Protein AF-A0A183HLK8-F1 (afdb_monomer)

Mean predicted aligned error: 8.64 Å

InterPro domains:
  IPR036179 Immunoglobulin-like domain superfamily [SSF48726] (31-78)

pLDDT: mean 88.47, std 7.36, range [55.34, 95.38]

Sequence (89 aa):
MRNRLTLSFVDGNLKCELNWGLRSFHCRVPLQREEPPTARVVPRVWNGQYGDKHQFRCITTGSPEPTIVWSGPDGERLPDGVADIGGGI

Nearest PDB structures (foldseek):
  3dmk-assembly1_A  TM=7.327E-01  e=2.794E-01  Drosophila melanogaster
  4x9h-assembly1_A  TM=7.036E-01  e=2.966E-01  Drosophila melanogaster
  4x9b-assembly1_B  TM=6.740E-01  e=6.845E-01  Drosophila melanogaster
  7ad6-assembly1_B  TM=3.725E-01  e=1.580E+00  Homo sapiens
  8cml-assembly1_E  TM=3.803E-01  e=3.872E+00  Homo sapiens

Foldseek 3Di:
DDKDWDWDDDPQWIKIWIDDPPDIDIDTHHPDDWFDKDKDKPPPDDDDDPPDDDDIAIEMDTPVPDDDDDADPPRHHDDPPDDDPDDRD

Structure (mmCIF, N/CA/C/O backbone):
data_AF-A0A183HLK8-F1
#
_entry.id   AF-A0A183HLK8-F1
#
loop_
_atom_site.group_PDB
_atom_site.id
_atom_site.type_symbol
_atom_site.label_atom_id
_atom_site.label_alt_id
_atom_site.label_comp_id
_atom_site.label_asym_id
_atom_site.label_entity_id
_atom_site.label_seq_id
_atom_site.pdbx_PDB_ins_code
_atom_site.Cartn_x
_atom_site.Cartn_y
_atom_site.Cartn_z
_atom_site.occupancy
_atom_site.B_iso_or_equiv
_atom_site.auth_seq_id
_atom_site.auth_comp_id
_atom_site.auth_asym_id
_atom_site.auth_atom_id
_atom_site.pdbx_PDB_model_num
ATOM 1 N N . MET A 1 1 ? 37.394 1.069 -35.669 1.00 59.56 1 MET A N 1
ATOM 2 C CA . MET A 1 1 ? 36.155 0.288 -35.446 1.00 59.56 1 MET A CA 1
ATOM 3 C C . MET A 1 1 ? 35.145 1.204 -34.771 1.00 59.56 1 MET A C 1
ATOM 5 O O . MET A 1 1 ? 35.535 1.896 -33.840 1.00 59.56 1 MET A O 1
ATOM 9 N N . ARG A 1 2 ? 33.911 1.310 -35.280 1.00 66.56 2 ARG A N 1
ATOM 10 C CA . ARG A 1 2 ? 32.893 2.236 -34.750 1.00 66.56 2 ARG A CA 1
ATOM 11 C C . ARG A 1 2 ? 31.784 1.422 -34.096 1.00 66.56 2 ARG A C 1
ATOM 13 O O . ARG A 1 2 ? 31.080 0.696 -34.787 1.00 66.56 2 ARG A O 1
ATOM 20 N N . ASN A 1 3 ? 31.647 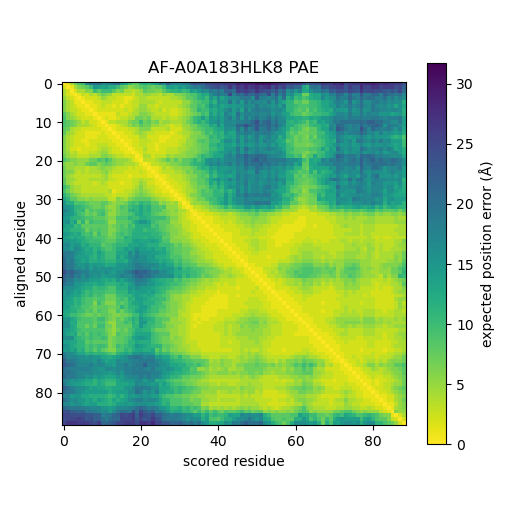1.554 -32.785 1.00 78.38 3 ASN A N 1
ATOM 21 C CA . ASN A 1 3 ? 30.530 0.983 -32.044 1.00 78.38 3 ASN A CA 1
ATOM 22 C C . ASN A 1 3 ? 29.345 1.938 -32.197 1.00 78.38 3 ASN A C 1
ATOM 24 O O . ASN A 1 3 ? 29.532 3.156 -32.123 1.00 78.38 3 ASN A O 1
ATOM 28 N N . ARG A 1 4 ? 28.145 1.410 -32.442 1.00 84.06 4 ARG A N 1
ATOM 29 C CA . ARG A 1 4 ? 26.933 2.227 -32.586 1.00 84.06 4 ARG A CA 1
ATOM 30 C C . ARG A 1 4 ? 25.894 1.772 -31.571 1.00 84.06 4 ARG A C 1
ATOM 32 O O . ARG A 1 4 ? 25.441 0.633 -31.641 1.00 84.06 4 ARG A O 1
ATOM 39 N N . LEU A 1 5 ? 25.519 2.683 -30.676 1.00 88.19 5 LEU A N 1
ATOM 40 C CA . LEU A 1 5 ? 24.339 2.566 -29.825 1.00 88.19 5 LEU A CA 1
ATOM 41 C C . LEU A 1 5 ? 23.164 3.259 -30.522 1.00 88.19 5 LEU A C 1
ATOM 43 O O . LEU A 1 5 ? 23.318 4.351 -31.069 1.00 88.19 5 LEU A O 1
ATOM 47 N N . THR A 1 6 ? 22.000 2.625 -30.533 1.00 90.25 6 THR A N 1
ATOM 48 C CA . THR A 1 6 ? 20.745 3.197 -31.035 1.00 90.25 6 THR A CA 1
ATOM 49 C C . THR A 1 6 ? 19.664 3.004 -29.980 1.00 90.25 6 THR A C 1
ATOM 51 O O . THR A 1 6 ? 19.537 1.923 -29.411 1.00 90.25 6 THR A O 1
ATOM 54 N N . LEU A 1 7 ? 18.913 4.065 -29.695 1.00 90.06 7 LEU A N 1
ATOM 55 C CA . LEU A 1 7 ? 17.778 4.050 -28.776 1.00 90.06 7 LEU A CA 1
ATOM 56 C C . LEU A 1 7 ? 16.497 4.213 -29.592 1.00 90.06 7 LEU A C 1
ATOM 58 O O . LEU A 1 7 ? 16.426 5.077 -30.464 1.00 90.06 7 LEU A O 1
ATOM 62 N N . SER A 1 8 ? 15.502 3.373 -29.325 1.00 91.94 8 SER A N 1
ATOM 63 C CA . SER A 1 8 ? 14.209 3.382 -30.017 1.00 91.94 8 SER A CA 1
ATOM 64 C C . SER A 1 8 ? 13.085 3.022 -29.050 1.00 91.94 8 SER A C 1
ATOM 66 O O . SER A 1 8 ? 13.311 2.297 -28.086 1.00 91.94 8 SER A O 1
ATOM 68 N N . PHE A 1 9 ? 11.878 3.524 -29.293 1.00 90.56 9 PHE A N 1
ATOM 69 C CA . PHE A 1 9 ? 10.684 3.140 -28.540 1.00 90.56 9 PHE A CA 1
ATOM 70 C C . PHE A 1 9 ? 9.923 2.073 -29.324 1.00 90.56 9 PHE A C 1
ATOM 72 O O . PHE A 1 9 ? 9.581 2.295 -30.484 1.00 90.56 9 PHE A O 1
ATOM 79 N N . VAL A 1 10 ? 9.679 0.921 -28.702 1.00 88.31 10 VAL A N 1
ATOM 80 C CA . VAL A 1 10 ? 8.966 -0.211 -29.311 1.00 88.31 10 VAL A CA 1
ATOM 81 C C . VAL A 1 10 ? 8.029 -0.798 -28.260 1.00 88.31 10 VAL A C 1
ATOM 83 O O . VAL A 1 10 ? 8.476 -1.116 -27.160 1.00 88.31 10 VAL A O 1
ATOM 86 N N . ASP A 1 11 ? 6.737 -0.907 -28.574 1.00 84.31 11 ASP A N 1
ATOM 87 C CA . ASP A 1 11 ? 5.711 -1.494 -27.695 1.00 84.31 11 ASP A CA 1
ATOM 88 C C . ASP A 1 11 ? 5.684 -0.898 -26.272 1.00 84.31 11 ASP A C 1
ATOM 90 O O . ASP A 1 11 ? 5.630 -1.618 -25.279 1.00 84.31 11 ASP A O 1
ATOM 94 N N . GLY A 1 12 ? 5.807 0.430 -26.146 1.00 82.19 12 GLY A N 1
ATOM 95 C CA . GLY A 1 12 ? 5.810 1.119 -24.843 1.00 82.19 12 GLY A CA 1
ATOM 96 C C . GLY A 1 12 ? 7.076 0.908 -24.001 1.00 82.19 12 GLY A C 1
ATOM 97 O O . GLY A 1 12 ? 7.125 1.318 -22.847 1.00 82.19 12 GLY A O 1
ATOM 98 N N . ASN A 1 13 ? 8.113 0.288 -24.565 1.00 88.25 13 ASN A N 1
ATOM 99 C CA . ASN A 1 13 ? 9.392 0.042 -23.910 1.00 88.25 13 ASN A CA 1
ATOM 100 C C . ASN A 1 13 ? 10.513 0.798 -24.637 1.00 88.25 13 ASN A C 1
ATOM 102 O O . ASN A 1 13 ? 10.498 0.935 -25.866 1.00 88.25 13 ASN A O 1
ATOM 106 N N . LEU A 1 14 ? 11.531 1.236 -23.896 1.00 91.06 14 LEU A N 1
ATOM 107 C CA . LEU A 1 14 ? 12.759 1.757 -24.488 1.00 91.06 14 LEU A CA 1
ATOM 108 C C . LEU A 1 14 ? 13.651 0.572 -24.888 1.00 91.06 14 LEU A C 1
ATOM 110 O O . LEU A 1 14 ? 14.139 -0.177 -24.041 1.00 91.06 14 LEU A O 1
ATOM 114 N N . LYS A 1 15 ? 13.865 0.384 -26.190 1.00 93.12 15 LYS A N 1
ATOM 115 C CA . LYS A 1 15 ? 14.796 -0.599 -26.746 1.00 93.12 15 LYS A CA 1
ATOM 116 C C . LYS A 1 15 ? 16.147 0.067 -26.996 1.00 93.12 15 LYS A C 1
ATOM 118 O O . LYS A 1 15 ? 16.236 1.011 -27.785 1.00 93.12 15 LYS A O 1
ATOM 123 N N . CYS A 1 16 ? 17.201 -0.458 -26.376 1.00 91.88 16 CYS A N 1
ATOM 124 C CA . CYS A 1 16 ? 18.574 -0.119 -26.731 1.00 91.88 16 CYS A CA 1
ATOM 125 C C . CYS A 1 16 ? 19.159 -1.199 -27.637 1.00 91.88 16 CYS A C 1
ATOM 127 O O . CYS A 1 16 ? 18.956 -2.384 -27.388 1.00 91.88 16 CYS A O 1
ATOM 129 N N . GLU A 1 17 ? 19.871 -0.800 -28.683 1.00 93.00 17 GLU A N 1
ATOM 130 C CA . GLU A 1 17 ? 20.528 -1.709 -29.617 1.00 93.00 17 GLU A CA 1
ATOM 131 C C . GLU A 1 17 ? 21.992 -1.306 -29.790 1.00 93.00 17 GLU A C 1
ATOM 133 O O . GLU A 1 17 ? 22.300 -0.152 -30.100 1.00 93.00 17 GLU A O 1
ATOM 138 N N . LEU A 1 18 ? 22.897 -2.251 -29.546 1.00 91.88 18 LEU A N 1
ATOM 139 C CA . LEU A 1 18 ? 24.333 -2.036 -29.476 1.00 91.88 18 LEU A CA 1
ATOM 140 C C . LEU A 1 18 ? 25.044 -2.948 -30.468 1.00 91.88 18 LEU A C 1
ATOM 142 O O . LEU A 1 18 ? 25.043 -4.171 -30.332 1.00 91.88 18 LEU A O 1
ATOM 146 N N . ASN A 1 19 ? 25.657 -2.322 -31.467 1.00 91.06 19 ASN A N 1
ATOM 147 C CA . ASN A 1 19 ? 26.324 -3.011 -32.562 1.00 91.06 19 ASN A CA 1
ATOM 148 C C . ASN A 1 19 ? 27.847 -2.962 -32.374 1.00 91.06 19 ASN A C 1
ATOM 150 O O . ASN A 1 19 ? 28.452 -1.882 -32.412 1.00 91.06 19 ASN A O 1
ATOM 154 N N . TRP A 1 20 ? 28.455 -4.139 -32.200 1.00 86.75 20 TRP A N 1
ATOM 155 C CA . TRP A 1 20 ? 29.893 -4.361 -32.023 1.00 86.75 20 TRP A CA 1
ATOM 156 C C . TRP A 1 20 ? 30.435 -5.294 -33.112 1.00 86.75 20 TRP A C 1
ATOM 158 O O . TRP A 1 20 ? 30.503 -6.515 -32.951 1.00 86.75 20 TRP A O 1
ATOM 168 N N . GLY A 1 21 ? 30.834 -4.713 -34.245 1.00 84.56 21 GLY A N 1
ATOM 169 C CA . GLY A 1 21 ? 31.327 -5.478 -35.391 1.00 84.56 21 GLY A CA 1
ATOM 170 C C . GLY A 1 21 ? 30.225 -6.360 -35.983 1.00 84.56 21 GLY A C 1
ATOM 171 O O . GLY A 1 21 ? 29.277 -5.841 -36.557 1.00 84.56 21 GLY A O 1
ATOM 172 N N . LEU A 1 22 ? 30.352 -7.682 -35.832 1.00 84.25 22 LEU A N 1
ATOM 173 C CA . LEU A 1 22 ? 29.390 -8.677 -36.336 1.00 84.25 22 LEU A CA 1
ATOM 174 C C . LEU A 1 22 ? 28.313 -9.080 -35.313 1.00 84.25 22 LEU A C 1
ATOM 176 O O . LEU A 1 22 ? 27.455 -9.902 -35.628 1.00 84.25 22 LEU A O 1
ATOM 180 N N . ARG A 1 23 ? 28.359 -8.557 -34.081 1.00 88.50 23 ARG A N 1
ATOM 181 C CA . ARG A 1 23 ? 27.385 -8.882 -33.028 1.00 88.50 23 ARG A CA 1
ATOM 182 C C . ARG A 1 23 ? 26.480 -7.687 -32.746 1.00 88.50 23 ARG A C 1
ATOM 184 O O . ARG A 1 23 ? 26.966 -6.565 -32.610 1.00 88.50 23 ARG A O 1
ATOM 191 N N . SER A 1 24 ? 25.185 -7.961 -32.611 1.00 89.12 24 SER A N 1
ATOM 192 C CA . SER A 1 24 ? 24.184 -7.018 -32.113 1.00 89.12 24 SER A CA 1
ATOM 193 C C . SER A 1 24 ? 23.629 -7.524 -30.786 1.00 89.12 24 SER A C 1
ATOM 195 O O . SER A 1 24 ? 23.340 -8.713 -30.635 1.00 89.12 24 SER A O 1
ATOM 197 N N . PHE A 1 25 ? 23.516 -6.621 -29.821 1.00 90.06 25 PHE A N 1
ATOM 198 C CA . PHE A 1 25 ? 22.926 -6.864 -28.511 1.00 90.06 25 PHE A CA 1
ATOM 199 C C . PHE A 1 25 ? 21.782 -5.881 -28.311 1.00 90.06 25 PHE A C 1
ATOM 201 O O . PHE A 1 25 ? 21.884 -4.729 -28.732 1.00 90.06 25 PHE A O 1
ATOM 208 N N . HIS A 1 26 ? 20.710 -6.304 -27.643 1.00 89.31 26 HIS A N 1
ATOM 209 C CA . HIS A 1 26 ? 19.616 -5.399 -27.318 1.00 89.31 26 HIS A CA 1
ATOM 210 C C . HIS A 1 26 ? 19.160 -5.530 -25.868 1.00 89.31 26 HIS A C 1
ATOM 212 O O . HIS A 1 26 ? 19.135 -6.627 -25.314 1.00 89.31 26 HIS A O 1
ATOM 218 N N . CYS A 1 27 ? 18.774 -4.402 -25.274 1.00 88.88 27 CYS A N 1
ATOM 219 C CA . CYS A 1 27 ? 18.069 -4.346 -23.998 1.00 88.88 27 CYS A CA 1
ATOM 220 C C . CYS A 1 27 ? 16.656 -3.796 -24.210 1.00 88.88 27 CYS A C 1
ATOM 222 O O . CYS A 1 27 ? 16.426 -2.995 -25.119 1.00 88.88 27 CYS A O 1
ATOM 224 N N . ARG A 1 28 ? 15.704 -4.232 -23.382 1.00 90.25 28 ARG A N 1
ATOM 225 C CA . ARG A 1 28 ? 14.362 -3.644 -23.290 1.00 90.25 28 ARG A CA 1
ATOM 226 C C . ARG A 1 28 ? 14.174 -3.111 -21.881 1.00 90.25 28 ARG A C 1
ATOM 228 O O . ARG A 1 28 ? 14.353 -3.859 -20.924 1.00 90.25 28 ARG A O 1
ATOM 235 N N . VAL A 1 29 ? 13.825 -1.837 -21.779 1.00 89.31 29 VAL A N 1
ATOM 236 C CA . VAL A 1 29 ? 13.517 -1.170 -20.517 1.00 89.31 29 VAL A CA 1
ATOM 237 C C . VAL A 1 29 ? 12.019 -0.860 -20.504 1.00 89.31 29 VAL A C 1
ATOM 239 O O . VAL A 1 29 ? 11.570 -0.070 -21.343 1.00 89.31 29 VAL A O 1
ATOM 242 N N . PRO A 1 30 ? 11.238 -1.475 -19.600 1.00 84.56 30 PRO A N 1
ATOM 243 C CA . PRO A 1 30 ? 9.835 -1.136 -19.441 1.00 84.56 30 PRO A CA 1
ATOM 244 C C . PRO A 1 30 ? 9.686 0.275 -18.908 1.00 84.56 30 PRO A C 1
ATOM 246 O O . PRO A 1 30 ? 10.306 0.658 -17.920 1.00 84.56 30 PRO A O 1
ATOM 249 N N . LEU A 1 31 ? 8.848 1.051 -19.585 1.00 80.19 31 LEU A N 1
ATOM 250 C CA . LEU A 1 31 ? 8.440 2.362 -19.116 1.00 80.19 31 LEU A CA 1
ATOM 251 C C . LEU A 1 31 ? 7.133 2.169 -18.369 1.00 80.19 31 LEU A C 1
ATOM 253 O O . LEU A 1 31 ? 6.045 2.303 -18.926 1.00 80.19 31 LEU A O 1
ATOM 257 N N . GLN A 1 32 ? 7.249 1.762 -17.110 1.00 78.25 32 GLN A N 1
ATOM 258 C CA . GLN A 1 32 ? 6.090 1.668 -16.243 1.00 78.25 32 GLN A CA 1
ATOM 259 C C . GLN A 1 32 ? 5.765 3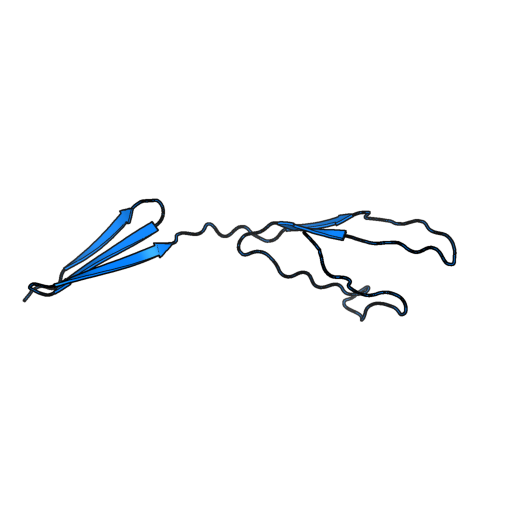.073 -15.741 1.00 78.25 32 GLN A C 1
ATOM 261 O O . GLN A 1 32 ? 6.635 3.784 -15.238 1.00 78.25 32 GLN A O 1
ATOM 266 N N . ARG A 1 33 ? 4.516 3.502 -15.928 1.00 80.19 33 ARG A N 1
ATOM 267 C CA . ARG A 1 33 ? 4.047 4.756 -15.350 1.00 80.19 33 ARG A CA 1
ATOM 268 C C . ARG A 1 33 ? 3.907 4.539 -13.848 1.00 80.19 33 ARG A C 1
ATOM 270 O O . ARG A 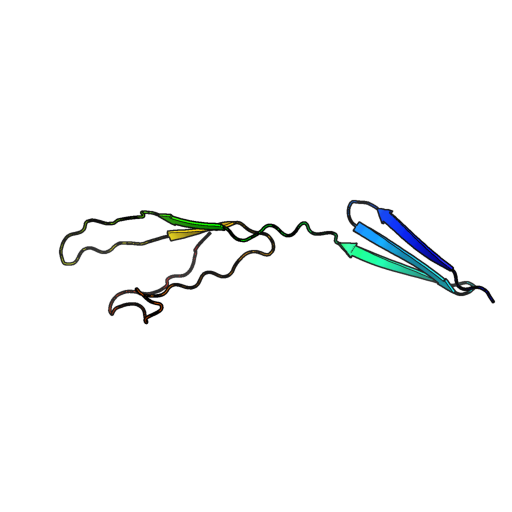1 33 ? 3.105 3.710 -13.424 1.00 80.19 33 ARG A O 1
ATOM 277 N N . GLU A 1 34 ? 4.705 5.257 -13.070 1.00 88.75 34 GLU A N 1
ATOM 278 C CA . GLU A 1 34 ? 4.525 5.287 -11.624 1.00 88.75 34 GLU A CA 1
ATOM 279 C C . GLU A 1 34 ? 3.257 6.073 -11.301 1.00 88.75 34 GLU A C 1
ATOM 281 O O . GLU A 1 34 ? 3.048 7.192 -11.783 1.00 88.75 34 GLU A O 1
ATOM 286 N N . GLU A 1 35 ? 2.391 5.454 -10.509 1.00 92.75 35 GLU A N 1
ATOM 287 C CA . GLU A 1 35 ? 1.177 6.078 -10.004 1.00 92.75 35 GLU A CA 1
ATOM 288 C C . GLU A 1 35 ? 1.319 6.215 -8.491 1.00 92.75 35 GLU A C 1
ATOM 290 O O . GLU A 1 35 ? 1.583 5.213 -7.818 1.00 92.75 35 GLU A O 1
ATOM 295 N N . PRO A 1 36 ? 1.172 7.437 -7.946 1.00 93.94 36 PRO A N 1
ATOM 296 C CA . PRO A 1 36 ? 1.346 7.659 -6.523 1.00 93.94 36 PRO A CA 1
ATOM 297 C C . PRO A 1 36 ? 0.326 6.836 -5.726 1.00 93.94 36 PRO A C 1
ATOM 299 O O . PRO A 1 36 ? -0.817 6.677 -6.173 1.00 93.94 36 PRO A O 1
ATOM 302 N N . PRO A 1 37 ? 0.707 6.341 -4.537 1.00 94.06 37 PRO A N 1
ATOM 303 C CA . PRO A 1 37 ? -0.192 5.548 -3.733 1.00 94.06 37 PRO A CA 1
ATOM 304 C C . PRO A 1 37 ? -1.351 6.404 -3.218 1.00 94.06 37 PRO A C 1
ATOM 306 O O . PRO A 1 37 ? -1.151 7.507 -2.707 1.00 94.06 37 PRO A O 1
ATOM 309 N N . THR A 1 38 ? -2.567 5.879 -3.307 1.00 95.38 38 THR A N 1
ATOM 310 C CA . THR A 1 38 ? -3.728 6.419 -2.594 1.00 95.38 38 THR A CA 1
ATOM 311 C C . THR A 1 38 ? -4.233 5.381 -1.606 1.00 95.38 38 THR A C 1
ATOM 313 O O . THR A 1 38 ? -4.069 4.185 -1.831 1.00 95.38 38 THR A O 1
ATOM 316 N N . ALA A 1 39 ? -4.817 5.829 -0.496 1.00 94.25 39 ALA A N 1
ATOM 317 C CA . ALA A 1 39 ? -5.345 4.952 0.539 1.00 94.25 39 ALA A CA 1
ATOM 318 C C . ALA A 1 39 ? -6.674 5.490 1.071 1.00 94.25 39 ALA A C 1
ATOM 320 O O . ALA A 1 39 ? -6.836 6.696 1.290 1.00 94.25 39 ALA A O 1
ATOM 321 N N . ARG A 1 40 ? -7.632 4.595 1.311 1.00 94.81 40 ARG A N 1
ATOM 322 C CA . ARG A 1 40 ? -8.899 4.927 1.974 1.00 94.81 40 ARG A CA 1
ATOM 323 C C . ARG A 1 40 ? -9.374 3.782 2.854 1.00 94.81 40 ARG A C 1
ATOM 325 O O . ARG A 1 40 ? -9.297 2.625 2.464 1.00 94.81 40 ARG A O 1
ATOM 332 N N . VAL A 1 41 ? -9.945 4.114 4.006 1.00 94.06 41 VAL A N 1
ATOM 333 C CA . VAL A 1 41 ? -10.470 3.125 4.956 1.00 94.06 41 VAL A CA 1
ATOM 334 C C . VAL A 1 41 ? -11.993 3.030 4.862 1.00 94.06 41 VAL A C 1
ATOM 336 O O . VAL A 1 41 ? -12.678 4.052 4.748 1.00 94.06 41 VAL A O 1
ATOM 339 N N . VAL A 1 42 ? -12.526 1.805 4.897 1.00 93.81 42 VAL A N 1
ATOM 340 C CA . VAL A 1 42 ? -13.968 1.521 4.899 1.00 93.81 42 VAL A CA 1
ATOM 341 C C . VAL A 1 42 ? -14.330 0.494 5.989 1.00 93.81 42 VAL A C 1
ATOM 343 O O . VAL A 1 42 ? -13.718 -0.574 6.010 1.00 93.81 42 VAL A O 1
ATOM 346 N N . PRO A 1 43 ? -15.342 0.775 6.838 1.00 93.50 43 PRO A N 1
ATOM 347 C CA . PRO A 1 43 ? -15.986 2.084 6.991 1.00 93.50 43 PRO A CA 1
ATOM 348 C C . PRO A 1 43 ? -15.029 3.096 7.641 1.00 93.50 43 PRO A C 1
ATOM 350 O O . PRO A 1 43 ? -14.060 2.716 8.279 1.00 93.50 43 PRO A O 1
ATOM 353 N N . ARG A 1 44 ? -15.271 4.403 7.488 1.00 92.06 44 ARG A N 1
ATOM 354 C CA . ARG A 1 44 ? -14.417 5.417 8.148 1.00 92.06 44 ARG A CA 1
ATOM 355 C C . ARG A 1 44 ? -14.665 5.519 9.650 1.00 92.06 44 ARG A C 1
ATOM 357 O O . ARG A 1 44 ? -13.796 5.960 10.387 1.00 92.06 44 ARG A O 1
ATOM 364 N N . VAL A 1 45 ? -15.875 5.171 10.068 1.00 91.56 45 VAL A N 1
ATOM 365 C CA . VAL A 1 45 ? -16.340 5.240 11.449 1.00 91.56 45 VAL A CA 1
ATOM 366 C C . VAL A 1 45 ? -17.175 4.000 11.699 1.00 91.56 45 VAL A C 1
ATOM 368 O O . VAL A 1 45 ? -17.962 3.593 10.842 1.00 91.56 45 VAL A O 1
ATOM 371 N N . TRP A 1 46 ? -17.011 3.424 12.879 1.00 92.06 46 TRP A N 1
ATOM 372 C CA . TRP A 1 46 ? -17.842 2.340 13.363 1.00 92.06 46 TRP A CA 1
ATOM 373 C C . TRP A 1 46 ? -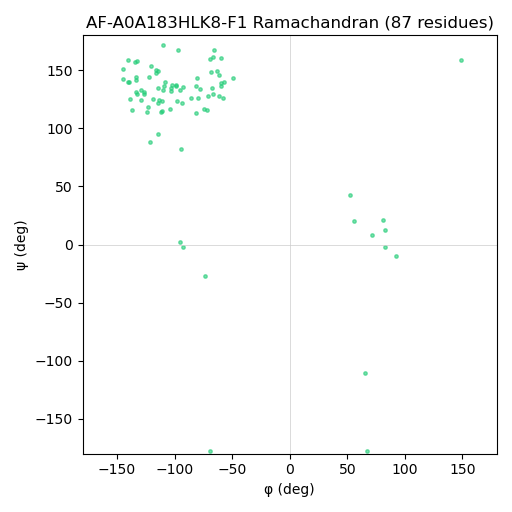18.392 2.713 14.737 1.00 92.06 46 TRP A C 1
ATOM 375 O O . TRP A 1 46 ? -17.642 3.146 15.607 1.00 92.06 46 TRP A O 1
ATOM 385 N N . ASN A 1 47 ? -19.702 2.544 14.911 1.00 92.25 47 ASN A N 1
ATOM 386 C CA . ASN A 1 47 ? -20.403 2.758 16.172 1.00 92.25 47 ASN A CA 1
ATOM 387 C C . ASN A 1 47 ? -20.944 1.402 16.633 1.00 92.25 47 ASN A C 1
ATOM 389 O O . ASN A 1 47 ? -21.994 0.969 16.157 1.00 92.25 47 ASN A O 1
ATOM 393 N N . GLY A 1 48 ? -20.198 0.715 17.492 1.00 90.25 48 GLY A N 1
ATOM 394 C CA . GLY A 1 48 ? -20.568 -0.594 18.030 1.00 90.25 48 GLY A CA 1
ATOM 395 C C . GLY A 1 48 ? -20.925 -0.571 19.506 1.00 90.25 48 GLY A C 1
ATOM 396 O O . GLY A 1 48 ? -20.726 0.432 20.195 1.00 90.25 48 GLY A O 1
ATOM 397 N N . GLN A 1 49 ? -21.430 -1.700 19.991 1.00 94.19 49 GLN A N 1
ATOM 398 C CA . GLN A 1 49 ? -21.630 -1.958 21.411 1.00 94.19 49 GLN A CA 1
ATOM 399 C C . GLN A 1 49 ? -20.468 -2.768 21.992 1.00 94.19 49 GLN A C 1
ATOM 401 O O . GLN A 1 49 ? -19.617 -3.310 21.283 1.00 94.19 49 GLN A O 1
ATOM 406 N N . TYR A 1 50 ? -20.421 -2.843 23.321 1.00 86.88 50 TYR A N 1
ATOM 407 C CA . TYR A 1 50 ? -19.400 -3.619 24.008 1.00 86.88 50 TYR A CA 1
ATOM 408 C C . TYR A 1 50 ? -19.497 -5.106 23.634 1.00 86.88 50 TYR A C 1
ATOM 410 O O . TYR A 1 50 ? -20.557 -5.714 23.760 1.00 86.88 50 TYR A O 1
ATOM 418 N N . GLY A 1 51 ? -18.373 -5.687 23.209 1.00 88.75 51 GLY A N 1
ATOM 419 C CA . GLY A 1 51 ? -18.282 -7.085 22.777 1.00 88.75 51 GLY A CA 1
ATOM 420 C C . GLY A 1 51 ? -18.479 -7.308 21.274 1.00 88.75 51 GLY A C 1
ATOM 421 O O . GLY A 1 51 ? -18.178 -8.403 20.792 1.00 88.75 51 GLY A O 1
ATOM 422 N N . ASP A 1 52 ? -18.912 -6.292 20.524 1.00 92.75 52 ASP A N 1
ATOM 423 C CA . ASP A 1 52 ? -19.040 -6.401 19.073 1.00 92.75 52 ASP A CA 1
ATOM 424 C C . ASP A 1 52 ? -17.669 -6.508 18.392 1.00 92.75 52 ASP A C 1
ATOM 426 O O . ASP A 1 52 ? -16.670 -5.928 18.825 1.00 92.75 52 ASP A O 1
ATOM 430 N N . LYS A 1 53 ? -17.637 -7.228 17.268 1.00 90.62 53 LYS A N 1
ATOM 431 C CA . LYS A 1 53 ? -16.464 -7.322 16.395 1.00 90.62 53 LYS A CA 1
ATOM 432 C C . LYS A 1 53 ? -16.710 -6.555 15.110 1.00 90.62 53 LYS A C 1
ATOM 434 O O . LYS A 1 53 ? -17.782 -6.651 14.514 1.00 90.62 53 LYS A O 1
ATOM 439 N N . HIS A 1 54 ? -15.683 -5.858 14.644 1.00 91.69 54 HIS A N 1
ATOM 440 C CA . HIS A 1 54 ? -15.738 -5.132 13.387 1.00 91.69 54 HIS A CA 1
ATOM 441 C C . HIS A 1 54 ? -14.430 -5.238 12.615 1.00 91.69 54 HIS A C 1
ATOM 443 O O . HIS A 1 54 ? -13.386 -5.547 13.185 1.00 91.69 54 HIS A O 1
ATOM 449 N N . GLN A 1 55 ? -14.501 -4.999 11.308 1.00 92.38 55 GLN A N 1
ATOM 450 C CA . GLN A 1 55 ? -13.347 -5.032 10.420 1.00 92.38 55 GLN A CA 1
ATOM 451 C C . GLN A 1 55 ? -13.269 -3.725 9.645 1.00 92.38 55 GLN A C 1
ATOM 453 O O . GLN A 1 55 ? -14.239 -3.303 9.017 1.00 92.38 55 GLN A O 1
ATOM 458 N N . PHE A 1 56 ? -12.086 -3.122 9.672 1.00 92.44 56 PHE A N 1
ATOM 459 C CA . PHE A 1 56 ? -11.736 -2.001 8.818 1.00 92.44 56 PHE A CA 1
ATOM 460 C C . PHE A 1 56 ? -10.928 -2.508 7.636 1.00 92.44 56 PHE A C 1
ATOM 462 O O . PHE A 1 56 ? -10.012 -3.313 7.796 1.00 92.44 56 PHE A O 1
ATOM 469 N N . ARG A 1 57 ? -11.251 -2.011 6.446 1.00 93.06 57 ARG A N 1
ATOM 470 C CA . ARG A 1 57 ? -10.527 -2.344 5.224 1.00 93.06 57 ARG A CA 1
ATOM 471 C C . ARG A 1 57 ? -9.823 -1.115 4.683 1.00 93.06 57 ARG A C 1
ATOM 473 O O . ARG A 1 57 ? -10.485 -0.123 4.382 1.00 93.06 57 ARG A O 1
ATOM 480 N N . CYS A 1 58 ? -8.505 -1.198 4.535 1.00 93.19 58 CYS A N 1
ATOM 481 C CA . CYS A 1 58 ? -7.731 -0.227 3.774 1.00 93.19 58 CYS A CA 1
ATOM 482 C C . CYS A 1 58 ? -7.756 -0.655 2.310 1.00 93.19 58 CYS A C 1
ATOM 484 O O . CYS A 1 58 ? -7.468 -1.809 1.993 1.00 93.19 58 CYS A O 1
ATOM 486 N N . ILE A 1 59 ? -8.173 0.270 1.459 1.00 93.62 59 ILE A N 1
ATOM 487 C CA . ILE A 1 59 ? -8.217 0.106 0.016 1.00 93.62 59 ILE A CA 1
ATOM 488 C C . ILE A 1 59 ? -7.164 1.021 -0.568 1.00 93.62 59 ILE A C 1
ATOM 490 O O . ILE A 1 59 ? -7.210 2.229 -0.292 1.00 93.62 59 ILE A O 1
ATOM 494 N N . THR A 1 60 ? -6.241 0.464 -1.345 1.00 94.31 60 THR A N 1
ATOM 495 C CA . THR A 1 60 ? -5.123 1.210 -1.904 1.00 94.31 60 THR A CA 1
ATOM 496 C C . THR A 1 60 ? -5.115 1.160 -3.426 1.00 94.31 60 THR A C 1
ATOM 498 O O . THR A 1 60 ? -5.671 0.285 -4.079 1.00 94.31 60 THR A O 1
ATOM 501 N N . THR A 1 61 ? -4.532 2.183 -4.031 1.00 93.88 61 THR A N 1
ATOM 502 C CA . THR A 1 61 ? -4.210 2.181 -5.461 1.00 93.88 61 THR A CA 1
ATOM 503 C C . THR A 1 61 ? -2.804 2.713 -5.618 1.00 93.88 61 THR A C 1
ATOM 505 O O . THR A 1 61 ? -2.345 3.455 -4.757 1.00 93.88 61 THR A O 1
ATOM 508 N N . GLY A 1 62 ? -2.134 2.389 -6.713 1.00 92.56 62 GLY A N 1
ATOM 509 C CA . GLY A 1 62 ? -0.783 2.860 -6.987 1.00 92.56 62 GLY A CA 1
ATOM 510 C C . GLY A 1 62 ? -0.016 1.829 -7.795 1.00 92.56 62 GLY A C 1
ATOM 511 O O . GLY A 1 62 ? -0.373 0.650 -7.819 1.00 92.56 62 GLY A O 1
ATOM 512 N N . SER A 1 63 ? 1.024 2.289 -8.475 1.00 92.00 63 SER A N 1
ATOM 513 C CA . SER A 1 63 ? 1.928 1.438 -9.240 1.00 92.00 63 SER A CA 1
ATOM 514 C C . SER A 1 63 ? 3.353 1.918 -8.972 1.00 92.00 63 SER A C 1
ATOM 516 O O . SER A 1 63 ? 3.661 3.052 -9.349 1.00 92.00 63 SER A O 1
ATOM 518 N N . PRO A 1 64 ? 4.224 1.100 -8.349 1.00 90.31 64 PRO A N 1
ATOM 519 C CA . PRO A 1 64 ? 3.996 -0.287 -7.913 1.00 90.31 64 PRO A CA 1
ATOM 520 C C . PRO A 1 64 ? 2.961 -0.418 -6.780 1.00 90.31 64 PRO A C 1
ATOM 522 O O . PRO A 1 64 ? 2.636 0.559 -6.108 1.00 90.31 64 PRO A O 1
ATOM 525 N N . GLU A 1 65 ? 2.428 -1.630 -6.597 1.00 89.62 65 GLU A N 1
ATOM 526 C CA . GLU A 1 65 ? 1.403 -1.917 -5.585 1.00 89.62 65 GLU A CA 1
ATOM 527 C C . GLU A 1 65 ? 1.911 -1.556 -4.174 1.00 89.62 65 GLU A C 1
ATOM 529 O O . GLU A 1 65 ? 3.000 -1.993 -3.784 1.00 89.62 65 GLU A O 1
ATOM 534 N N . PRO A 1 66 ? 1.172 -0.731 -3.410 1.00 92.06 66 PRO A N 1
ATO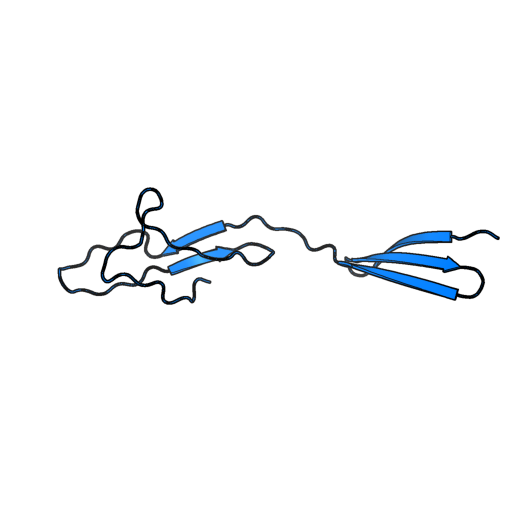M 535 C CA . PRO A 1 66 ? 1.649 -0.242 -2.125 1.00 92.06 66 PRO A CA 1
ATOM 536 C C . PRO A 1 66 ? 1.464 -1.264 -1.000 1.00 92.06 66 PRO A C 1
ATOM 538 O O . PRO A 1 66 ? 0.436 -1.930 -0.892 1.00 92.06 66 PRO A O 1
ATOM 541 N N . THR A 1 67 ? 2.430 -1.305 -0.083 1.00 90.94 67 THR A N 1
ATOM 542 C CA . THR A 1 67 ? 2.332 -2.083 1.158 1.00 90.94 67 THR A CA 1
ATOM 543 C C . THR A 1 67 ? 1.460 -1.363 2.183 1.00 90.94 67 THR A C 1
ATOM 545 O O . THR A 1 67 ? 1.639 -0.172 2.438 1.00 90.94 67 THR A O 1
ATOM 548 N N . ILE A 1 68 ? 0.546 -2.096 2.817 1.00 91.75 68 ILE A N 1
ATOM 549 C CA . ILE A 1 68 ? -0.353 -1.565 3.846 1.00 91.75 68 ILE A CA 1
ATOM 550 C C . ILE A 1 68 ? 0.235 -1.836 5.231 1.00 91.75 68 ILE A C 1
ATOM 552 O O . ILE A 1 68 ? 0.658 -2.951 5.524 1.00 91.75 68 ILE A O 1
ATOM 556 N N . VAL A 1 69 ? 0.238 -0.811 6.084 1.00 91.62 69 VAL A N 1
ATOM 557 C CA . VAL A 1 69 ? 0.645 -0.900 7.491 1.00 91.62 69 VAL A CA 1
ATOM 558 C C . VAL A 1 69 ? -0.400 -0.188 8.342 1.00 91.62 69 VAL A C 1
ATOM 560 O O . VAL A 1 69 ? -0.785 0.941 8.036 1.00 91.62 69 VAL A O 1
ATOM 563 N N . TRP A 1 70 ? -0.850 -0.844 9.409 1.00 91.62 70 TRP A N 1
ATOM 564 C CA . TRP A 1 70 ? -1.804 -0.282 10.362 1.00 91.62 70 TRP A CA 1
ATOM 56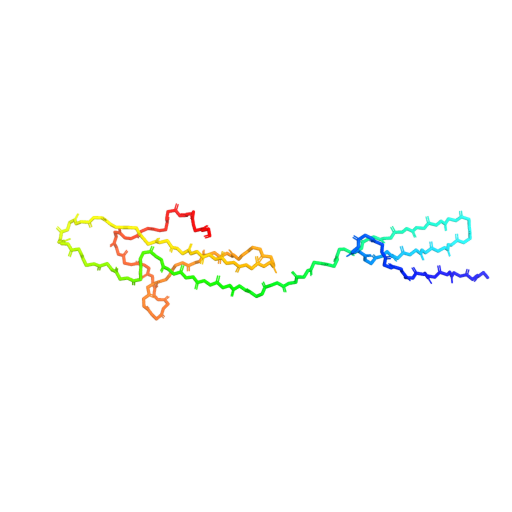5 C C . TRP A 1 70 ? -1.106 0.168 11.644 1.00 91.62 70 TRP A C 1
ATOM 567 O O . TRP A 1 70 ? -0.303 -0.569 12.216 1.00 91.62 70 TRP A O 1
ATOM 577 N N . SER A 1 71 ? -1.458 1.358 12.123 1.00 92.62 71 SER A N 1
ATOM 578 C CA . SER A 1 71 ? -1.001 1.911 13.399 1.00 92.62 71 SER A CA 1
ATOM 579 C C . SER A 1 71 ? -2.179 2.471 14.188 1.00 92.62 71 SER A C 1
ATOM 581 O O . SER A 1 71 ? -3.220 2.815 13.622 1.00 92.62 71 SER A O 1
ATOM 583 N N . GLY A 1 72 ? -2.005 2.572 15.503 1.00 89.50 72 GLY A N 1
ATOM 584 C CA . GLY A 1 72 ? -2.881 3.358 16.356 1.00 89.50 72 GLY A CA 1
ATOM 585 C C . GLY A 1 72 ? -2.722 4.865 16.102 1.00 89.50 72 GLY A C 1
ATOM 586 O O . GLY A 1 72 ? -1.959 5.281 15.216 1.00 89.50 72 GLY A O 1
ATOM 587 N N . PRO A 1 73 ? -3.444 5.691 16.876 1.00 87.88 73 PRO A N 1
ATOM 588 C CA . PRO A 1 73 ? -3.244 7.137 16.899 1.00 87.88 73 PRO A CA 1
ATOM 589 C C . PRO A 1 73 ? -1.762 7.486 17.079 1.00 87.88 73 PRO A C 1
A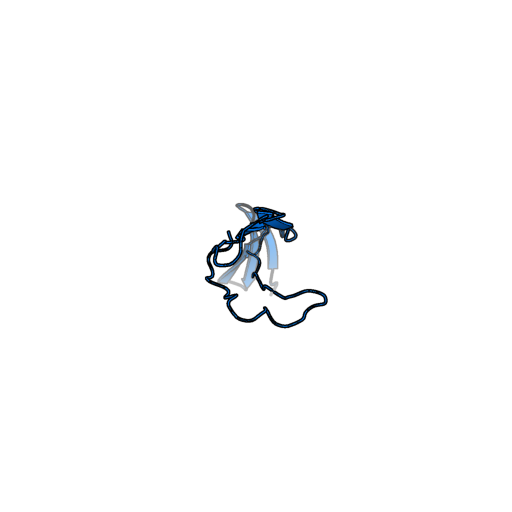TOM 591 O O . PRO A 1 73 ? -1.036 6.765 17.757 1.00 87.88 73 PRO A O 1
ATOM 594 N N . ASP A 1 74 ? -1.303 8.550 16.422 1.00 90.31 74 ASP A N 1
ATOM 595 C CA . ASP A 1 74 ? 0.071 9.068 16.538 1.00 90.31 74 ASP A CA 1
ATOM 596 C C . ASP A 1 74 ? 1.198 8.059 16.222 1.00 90.31 74 ASP A C 1
ATOM 598 O O . ASP A 1 74 ? 2.358 8.267 16.574 1.00 90.31 74 ASP A O 1
ATOM 602 N N . GLY A 1 75 ? 0.878 6.977 15.500 1.00 90.31 75 GLY A N 1
ATOM 603 C CA . GLY A 1 75 ? 1.841 5.934 15.139 1.00 90.31 75 GLY A CA 1
ATOM 604 C C . GLY A 1 75 ? 2.078 4.897 16.239 1.00 90.31 75 GLY A C 1
ATOM 605 O O . GLY A 1 75 ? 3.017 4.106 16.138 1.00 90.31 75 GLY A O 1
ATOM 606 N N . GLU A 1 76 ? 1.241 4.874 17.277 1.00 93.31 76 GLU A N 1
ATOM 607 C CA . GLU A 1 76 ? 1.319 3.876 18.339 1.00 93.31 76 GLU A CA 1
ATOM 608 C C . GLU A 1 76 ? 0.994 2.459 17.843 1.00 93.31 76 GLU A C 1
ATOM 610 O O . GLU A 1 76 ? 0.475 2.228 16.744 1.00 93.31 76 GLU A O 1
ATOM 615 N N . ARG A 1 77 ? 1.293 1.470 18.688 1.00 92.12 77 ARG A N 1
ATOM 616 C CA . ARG A 1 77 ? 0.902 0.082 18.441 1.00 92.12 77 ARG A CA 1
ATOM 617 C C . ARG A 1 77 ? -0.624 -0.039 18.421 1.00 92.12 77 ARG A C 1
ATOM 619 O O . ARG A 1 77 ? -1.328 0.666 19.137 1.00 92.12 77 ARG A O 1
ATOM 626 N N . LEU A 1 78 ? -1.127 -0.990 17.636 1.00 91.38 78 LEU A N 1
ATOM 627 C CA . LEU A 1 78 ? -2.540 -1.350 17.673 1.00 91.38 78 LEU A CA 1
ATOM 628 C C . LEU A 1 78 ? -2.974 -1.774 19.094 1.00 91.38 78 LEU A C 1
ATOM 630 O O . LEU A 1 78 ? -2.213 -2.481 19.768 1.00 91.38 78 LEU A O 1
ATOM 634 N N . PRO A 1 79 ? -4.180 -1.368 19.538 1.00 89.25 79 PRO A N 1
ATOM 635 C CA . PRO A 1 79 ? -4.720 -1.749 20.839 1.00 89.25 79 PRO A CA 1
ATOM 636 C C . PRO A 1 79 ? -4.877 -3.262 21.000 1.00 89.25 79 PRO A C 1
ATOM 638 O O . PRO A 1 79 ? -4.987 -4.007 20.022 1.00 89.25 79 PRO A O 1
ATOM 641 N N . ASP A 1 80 ? -4.976 -3.712 22.248 1.00 89.25 80 ASP A N 1
ATOM 642 C CA . ASP A 1 80 ? -5.275 -5.110 22.545 1.00 89.25 80 ASP A CA 1
ATOM 643 C C . ASP A 1 80 ? -6.627 -5.531 21.950 1.00 89.25 80 ASP A C 1
ATOM 645 O O . ASP A 1 80 ? -7.611 -4.790 21.974 1.00 89.25 80 ASP A O 1
ATOM 649 N N . GLY A 1 81 ? -6.672 -6.741 21.389 1.00 87.69 81 GLY A N 1
ATOM 650 C CA . GLY A 1 81 ? -7.853 -7.261 20.693 1.00 87.69 81 GLY A CA 1
ATOM 651 C C . GLY A 1 81 ? -7.997 -6.797 19.238 1.00 87.69 81 GLY A C 1
ATOM 652 O O .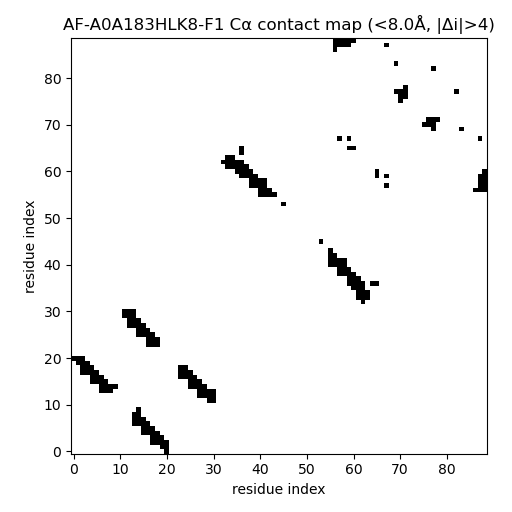 GLY A 1 81 ? -8.910 -7.264 18.556 1.00 87.69 81 GLY A O 1
ATOM 653 N N . VAL A 1 82 ? -7.088 -5.950 18.739 1.00 90.62 82 VAL A N 1
ATOM 654 C CA . VAL A 1 82 ? -6.992 -5.582 17.320 1.00 90.62 82 VAL A CA 1
ATOM 655 C C . VAL A 1 82 ? -5.833 -6.337 16.675 1.00 90.62 82 VAL A C 1
ATOM 657 O O . VAL A 1 82 ? -4.722 -6.374 17.200 1.00 90.62 82 VAL A O 1
ATOM 660 N N . ALA A 1 83 ? -6.089 -6.938 15.517 1.00 89.75 83 ALA A N 1
ATOM 661 C CA . ALA A 1 83 ? -5.078 -7.624 14.727 1.00 89.75 83 ALA A CA 1
ATOM 662 C C . ALA A 1 83 ? -5.192 -7.213 13.260 1.00 89.75 83 ALA A C 1
ATOM 664 O O . ALA A 1 83 ? -6.299 -7.069 12.738 1.00 89.75 83 ALA A O 1
ATOM 665 N N . ASP A 1 84 ? -4.045 -7.063 12.601 1.00 90.50 84 ASP A N 1
ATOM 666 C CA . ASP A 1 84 ? -3.991 -7.008 11.145 1.00 90.50 84 ASP A CA 1
ATOM 667 C C . ASP A 1 84 ? -4.211 -8.422 10.595 1.00 90.50 84 ASP A C 1
ATOM 669 O O . ASP A 1 84 ? -3.441 -9.342 10.875 1.00 90.50 84 ASP A O 1
ATOM 673 N N . ILE A 1 85 ? -5.303 -8.595 9.855 1.00 88.50 85 ILE A N 1
ATOM 674 C CA . ILE A 1 85 ? -5.694 -9.867 9.236 1.00 88.50 85 ILE A CA 1
ATOM 675 C C . ILE A 1 85 ? -5.216 -9.983 7.780 1.00 88.50 85 ILE A C 1
ATOM 677 O O . ILE A 1 85 ? -5.501 -10.987 7.126 1.00 88.50 85 ILE A O 1
ATOM 681 N N . GLY A 1 86 ? -4.494 -8.980 7.266 1.00 81.00 86 GLY A N 1
ATOM 682 C CA . GLY A 1 86 ? -4.120 -8.883 5.858 1.00 81.00 86 GLY A CA 1
ATOM 683 C C . GLY A 1 86 ? -5.324 -8.654 4.933 1.00 81.00 86 GLY A C 1
ATOM 684 O O . GLY A 1 86 ? -6.465 -8.506 5.370 1.00 81.00 86 GLY A O 1
ATOM 685 N N . GLY A 1 87 ? -5.082 -8.606 3.620 1.00 68.88 87 GLY A N 1
ATOM 686 C CA . GLY A 1 87 ? -6.159 -8.502 2.624 1.00 68.88 87 GLY A CA 1
ATOM 687 C C . GLY A 1 87 ? -6.716 -7.092 2.400 1.00 68.88 87 GLY A C 1
ATOM 688 O O . GLY A 1 87 ? -7.836 -6.943 1.898 1.00 68.88 87 GLY A O 1
ATOM 689 N N . GLY A 1 88 ? -5.951 -6.051 2.745 1.00 63.03 88 GLY A N 1
ATOM 690 C CA . GLY A 1 88 ? -6.174 -4.743 2.133 1.00 63.03 88 GLY A CA 1
ATOM 691 C C . GLY A 1 88 ? -5.996 -4.853 0.613 1.00 63.03 88 GLY A C 1
ATOM 692 O O . GLY A 1 88 ? -5.122 -5.587 0.157 1.00 63.03 88 GLY A O 1
ATOM 693 N N . ILE A 1 89 ? -6.902 -4.227 -0.143 1.00 55.34 89 ILE A N 1
ATOM 694 C CA . ILE A 1 89 ? -6.933 -4.249 -1.619 1.00 55.34 89 ILE A CA 1
ATOM 695 C C . ILE A 1 89 ? -7.128 -2.829 -2.077 1.00 55.34 89 ILE A C 1
ATOM 697 O O . ILE A 1 89 ? -8.258 -2.345 -1.855 1.00 55.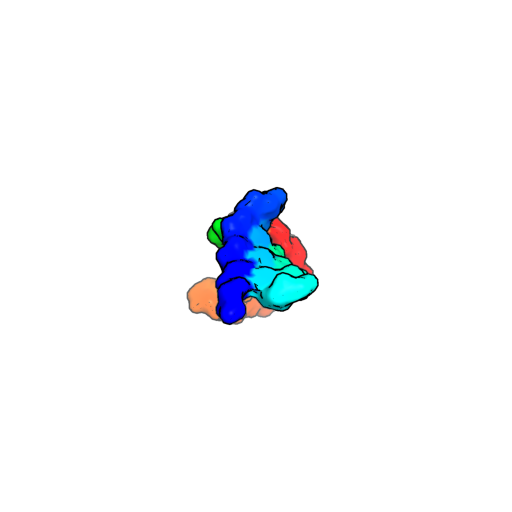34 89 ILE A O 1
#

Secondary structure (DSSP, 8-state):
---EEEEEEETTEEEEEEEETTEEEEEEEE----EEEEEEEESS-----TT-----EEEEEEESPPPP----GGGPPPPTT--------

Organism: NCBI:txid387005

Solvent-accessible surface area (backbone atoms only — not comparable to full-atom values): 5971 Å² total; per-residue (Å²): 138,80,74,47,79,46,80,46,81,54,96,73,18,46,34,39,38,41,38,57,88,95,44,76,48,75,49,78,42,80,65,75,77,75,38,77,73,46,78,49,60,43,64,85,73,83,91,78,61,95,89,65,86,86,76,76,39,48,33,56,48,37,36,74,79,72,87,86,84,87,59,31,77,97,72,36,74,65,58,90,96,61,76,90,83,72,84,62,82

Radius of gyration: 24.54 Å; Cα contacts (8 Å, |Δi|>4): 115; chains: 1; bounding box: 58×19×60 Å